Protein AF-A0AAW4KZJ1-F1 (afdb_monomer)

Mean predicted aligned error: 7.5 Å

Foldseek 3Di:
DDDDDDPDDPDDDDDDWDWDDDPQWIAIPNDIFRNVPADEQGKAFPVNRPDPPDPTIDHHYPNRD

Organism: Vibrio cholerae (NCBI:txid666)

Solvent-accessible surface area (backbone atoms only — not comparable to full-atom values): 4496 Å² total; per-residue (Å²): 136,85,83,83,85,73,79,90,70,85,85,72,88,79,80,84,81,48,78,50,75,60,91,54,31,42,31,46,77,9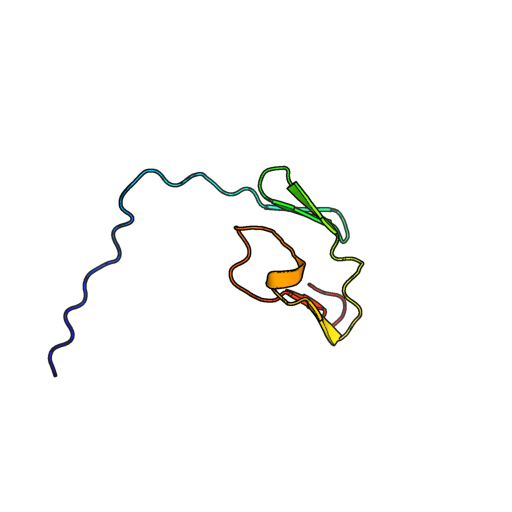0,43,78,43,78,50,72,82,49,51,84,77,33,69,49,52,47,86,77,69,77,53,88,89,59,93,52,64,49,49,25,54,98,91,41,114

Secondary structure (DSSP, 8-state):
-----------SPPPPPPEEEETTEEEETTEEEE-TTS-TT-EE-HHHH--TT--S-EE-BTTB-

Structure (mmCIF, N/CA/C/O backbone):
data_AF-A0AAW4KZJ1-F1
#
_entry.id   AF-A0AAW4KZJ1-F1
#
loop_
_atom_site.group_PDB
_atom_site.id
_atom_site.type_symbol
_atom_site.label_atom_id
_atom_site.label_alt_id
_atom_site.label_comp_id
_atom_site.label_asym_id
_atom_site.label_entity_id
_atom_site.label_seq_id
_atom_site.pdbx_PDB_ins_code
_atom_site.Cartn_x
_atom_site.Cartn_y
_atom_site.Cartn_z
_atom_site.occupancy
_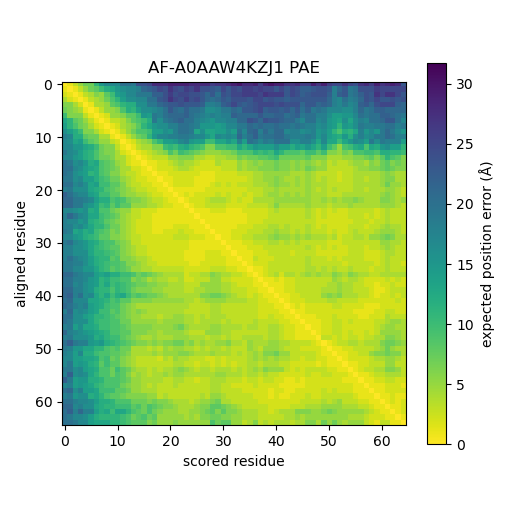atom_site.B_iso_or_equiv
_atom_site.auth_seq_id
_atom_site.auth_comp_id
_atom_site.auth_asym_id
_atom_site.auth_atom_id
_atom_site.pdbx_PDB_model_num
ATOM 1 N N . MET A 1 1 ? 24.485 -27.160 15.435 1.00 48.50 1 MET A N 1
ATOM 2 C CA . MET A 1 1 ? 23.672 -26.474 14.410 1.00 48.50 1 MET A CA 1
ATOM 3 C C . MET A 1 1 ? 24.522 -25.359 13.834 1.00 48.50 1 MET A C 1
ATOM 5 O O . MET A 1 1 ? 24.870 -24.450 14.572 1.00 48.50 1 MET A O 1
ATOM 9 N N . ILE A 1 2 ? 24.952 -25.483 12.582 1.00 62.59 2 ILE A N 1
ATOM 10 C CA . ILE A 1 2 ? 25.741 -24.450 11.902 1.00 62.59 2 ILE A CA 1
ATOM 11 C C . ILE A 1 2 ? 24.752 -23.667 11.039 1.00 62.59 2 ILE A C 1
ATOM 13 O O . ILE A 1 2 ? 24.129 -24.251 10.156 1.00 62.59 2 ILE A O 1
ATOM 17 N N . ILE A 1 3 ? 24.555 -22.380 11.328 1.00 66.12 3 ILE A N 1
ATOM 18 C CA . ILE A 1 3 ? 23.753 -21.493 10.478 1.00 66.12 3 ILE A CA 1
ATOM 19 C C . ILE A 1 3 ? 24.718 -20.829 9.498 1.00 66.12 3 ILE A C 1
ATOM 21 O O . ILE A 1 3 ? 25.565 -20.032 9.896 1.00 66.12 3 ILE A O 1
ATOM 25 N N . HIS A 1 4 ? 24.604 -21.165 8.216 1.00 68.69 4 HIS A N 1
ATOM 26 C CA . HIS A 1 4 ? 25.325 -20.467 7.159 1.00 68.69 4 HIS A CA 1
ATOM 27 C C . HIS A 1 4 ? 24.595 -19.156 6.847 1.00 68.69 4 HIS A C 1
ATOM 29 O O . HIS A 1 4 ? 23.523 -19.164 6.247 1.00 68.69 4 HIS A O 1
ATOM 35 N N . HIS A 1 5 ? 25.161 -18.026 7.273 1.00 71.19 5 HIS A N 1
ATOM 36 C CA . HIS A 1 5 ? 24.646 -16.705 6.925 1.00 71.19 5 HIS A CA 1
ATOM 37 C C . HIS A 1 5 ? 25.027 -16.371 5.476 1.00 71.19 5 HIS A C 1
ATOM 39 O O . HIS A 1 5 ? 26.162 -15.986 5.192 1.00 71.19 5 HIS A O 1
ATOM 45 N N . VAL A 1 6 ? 24.080 -16.532 4.554 1.00 77.12 6 VAL A N 1
ATOM 46 C CA . VAL A 1 6 ? 24.220 -16.067 3.170 1.00 77.12 6 VAL A CA 1
ATOM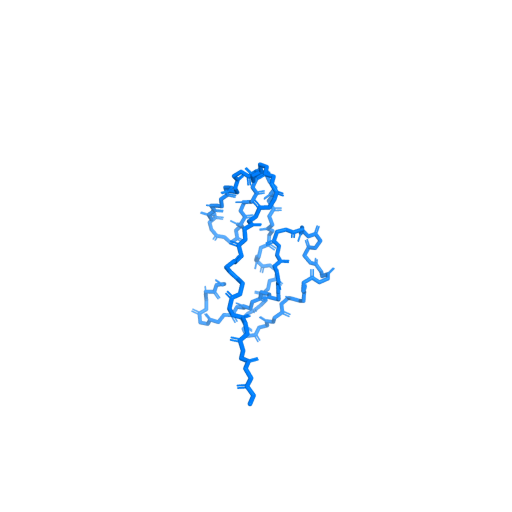 47 C C . VAL A 1 6 ? 23.628 -14.656 3.096 1.00 77.12 6 VAL A C 1
ATOM 49 O O . VAL A 1 6 ? 22.421 -14.511 3.290 1.00 77.12 6 VAL A O 1
ATOM 52 N N . PRO A 1 7 ? 24.429 -13.601 2.852 1.00 74.94 7 PRO A N 1
ATOM 53 C CA . PRO A 1 7 ? 23.886 -12.258 2.698 1.00 74.94 7 PRO A CA 1
ATOM 54 C C . PRO A 1 7 ? 22.985 -12.212 1.461 1.00 74.94 7 PRO A C 1
ATOM 56 O O . PRO A 1 7 ? 23.376 -12.683 0.390 1.00 74.94 7 PRO A O 1
ATOM 59 N N . PHE A 1 8 ? 21.790 -11.637 1.607 1.00 75.75 8 PHE A N 1
ATOM 60 C CA . PHE A 1 8 ? 20.891 -11.399 0.482 1.00 75.75 8 PHE A CA 1
ATOM 61 C C . PHE A 1 8 ? 21.610 -10.537 -0.561 1.00 75.75 8 P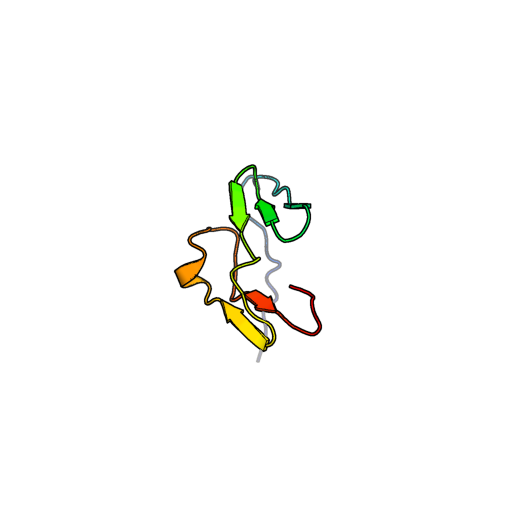HE A C 1
ATOM 63 O O . PHE A 1 8 ? 22.001 -9.402 -0.289 1.00 75.75 8 PHE A O 1
ATOM 70 N N . ARG A 1 9 ? 21.815 -11.100 -1.752 1.00 73.00 9 ARG A N 1
ATOM 71 C CA . ARG A 1 9 ? 22.318 -10.380 -2.920 1.00 73.00 9 ARG A CA 1
ATOM 72 C C . ARG A 1 9 ? 21.167 -10.288 -3.913 1.00 73.00 9 ARG A C 1
ATOM 74 O O . ARG A 1 9 ? 20.884 -11.302 -4.552 1.00 73.00 9 ARG A O 1
ATOM 81 N N . PRO A 1 10 ? 20.484 -9.136 -4.032 1.00 70.19 10 PRO A N 1
ATOM 82 C CA . PRO A 1 10 ? 19.470 -8.981 -5.060 1.00 70.19 10 PRO A CA 1
ATOM 83 C C . PRO A 1 10 ? 20.137 -9.192 -6.423 1.00 70.19 10 PRO A C 1
ATOM 85 O O . PRO A 1 10 ? 21.107 -8.518 -6.770 1.00 70.19 10 PRO A O 1
ATOM 88 N N . LEU A 1 11 ? 19.669 -10.198 -7.159 1.00 75.38 11 LEU A N 1
ATOM 89 C CA . LEU A 1 11 ? 20.124 -10.477 -8.514 1.00 75.38 11 LEU A CA 1
ATOM 90 C C . LEU A 1 11 ? 19.273 -9.634 -9.467 1.00 75.38 11 LEU A C 1
ATOM 92 O O . LEU A 1 11 ? 18.100 -9.933 -9.662 1.00 75.38 11 LEU A O 1
ATOM 96 N N . GLY A 1 12 ? 19.861 -8.585 -10.045 1.00 77.31 12 GLY A N 1
ATOM 97 C CA . GLY A 1 12 ? 19.220 -7.758 -11.073 1.00 77.31 12 GLY A CA 1
ATOM 98 C C . GLY A 1 12 ? 19.117 -6.274 -10.722 1.00 77.31 12 GLY A C 1
ATOM 99 O O . GLY A 1 12 ? 19.519 -5.834 -9.646 1.00 77.31 12 GLY A O 1
ATOM 100 N N . ALA A 1 13 ? 18.596 -5.496 -11.671 1.00 79.31 13 ALA A N 1
ATOM 101 C CA . ALA A 1 13 ? 18.267 -4.094 -11.458 1.00 79.31 13 ALA A CA 1
ATOM 102 C C . ALA A 1 13 ? 16.940 -3.993 -10.695 1.00 79.31 13 ALA A C 1
ATOM 104 O O . ALA A 1 13 ? 15.957 -4.627 -11.074 1.00 79.31 13 ALA A O 1
ATOM 105 N N . ALA A 1 14 ? 16.915 -3.199 -9.627 1.00 79.12 14 ALA A N 1
ATOM 106 C CA . ALA A 1 14 ? 15.681 -2.856 -8.936 1.00 79.12 14 ALA A CA 1
ATOM 107 C C . ALA A 1 14 ? 15.034 -1.654 -9.629 1.00 79.12 14 ALA A C 1
ATOM 109 O O . ALA A 1 14 ? 15.704 -0.648 -9.872 1.00 79.12 14 ALA A O 1
ATOM 110 N N . THR A 1 15 ? 13.737 -1.738 -9.912 1.00 82.62 15 THR A N 1
ATOM 111 C CA . THR A 1 15 ? 12.957 -0.563 -10.303 1.00 82.62 15 THR A CA 1
ATOM 112 C C . THR A 1 15 ? 12.719 0.287 -9.052 1.00 82.62 15 THR A C 1
ATOM 114 O O . THR A 1 15 ? 12.184 -0.235 -8.069 1.00 82.62 15 THR A O 1
ATOM 117 N N . PRO A 1 16 ? 13.118 1.571 -9.037 1.00 86.25 16 PRO A N 1
ATOM 118 C CA . PRO A 1 16 ? 12.823 2.458 -7.919 1.00 86.25 16 PRO A CA 1
ATOM 119 C C . PRO A 1 16 ? 11.313 2.550 -7.701 1.00 86.25 16 PRO A C 1
ATOM 121 O O . PRO A 1 16 ? 10.560 2.705 -8.657 1.00 86.25 16 PRO A O 1
ATOM 124 N N . THR A 1 17 ? 10.880 2.459 -6.446 1.00 89.25 17 THR A N 1
ATOM 125 C CA . THR A 1 17 ? 9.481 2.694 -6.074 1.00 89.25 17 THR A CA 1
ATOM 126 C C . THR A 1 17 ? 9.322 4.130 -5.598 1.00 89.25 17 THR A C 1
ATOM 128 O O . THR A 1 17 ? 10.083 4.578 -4.738 1.00 89.25 17 THR A O 1
ATOM 131 N N . THR A 1 18 ? 8.332 4.840 -6.130 1.00 92.88 18 THR A N 1
ATOM 132 C CA . THR A 1 18 ? 7.889 6.137 -5.615 1.00 92.88 18 THR A CA 1
ATOM 133 C C . THR A 1 18 ? 6.589 5.956 -4.842 1.00 92.88 18 THR A C 1
ATOM 135 O O . THR A 1 18 ? 5.703 5.216 -5.263 1.00 92.88 18 THR A O 1
ATOM 138 N N . ALA A 1 19 ? 6.491 6.615 -3.688 1.00 92.06 19 ALA A N 1
ATOM 139 C CA . ALA A 1 19 ? 5.313 6.576 -2.832 1.00 92.06 19 ALA A CA 1
ATOM 140 C C . ALA A 1 19 ? 5.039 7.971 -2.267 1.00 92.06 19 ALA A C 1
ATOM 142 O O . ALA A 1 19 ? 5.937 8.594 -1.699 1.00 92.06 19 ALA A O 1
ATOM 143 N N . PHE A 1 20 ? 3.813 8.460 -2.424 1.00 93.00 20 PHE A N 1
ATOM 144 C CA . PHE A 1 20 ? 3.369 9.729 -1.850 1.00 93.00 20 PHE A CA 1
ATOM 145 C C . PHE A 1 20 ? 1.895 9.665 -1.458 1.00 93.00 20 PHE A C 1
ATOM 147 O O . PHE A 1 20 ? 1.122 8.894 -2.024 1.00 93.00 20 PHE A O 1
ATOM 154 N N . VAL A 1 21 ? 1.520 10.458 -0.455 1.00 91.75 21 VAL A N 1
ATOM 155 C CA . VAL A 1 21 ? 0.165 10.494 0.103 1.00 91.75 21 VAL A CA 1
ATOM 156 C C . VAL A 1 21 ? -0.457 11.854 -0.185 1.00 91.75 21 VAL A C 1
ATOM 158 O O . VAL A 1 21 ? 0.122 12.889 0.140 1.00 91.75 21 VAL A O 1
ATOM 161 N N . GLU A 1 22 ? -1.651 11.840 -0.770 1.00 91.31 22 GLU A N 1
ATOM 162 C CA . GLU A 1 22 ? -2.492 13.016 -0.988 1.00 91.31 22 GLU A CA 1
ATOM 163 C C . GLU A 1 22 ? -3.825 12.806 -0.260 1.00 91.31 22 GLU A C 1
ATOM 165 O O . GLU A 1 22 ? -4.729 12.136 -0.760 1.00 91.31 22 GLU A O 1
ATOM 170 N N . GLY A 1 23 ? -3.943 13.350 0.956 1.00 89.81 23 GLY A N 1
ATOM 171 C CA . GLY A 1 23 ? -5.108 13.108 1.812 1.00 89.81 23 GLY A CA 1
ATOM 172 C C . GLY A 1 23 ? -5.236 11.625 2.172 1.00 89.81 23 GLY A C 1
ATOM 173 O O . GLY A 1 23 ? -4.361 11.080 2.834 1.00 89.81 23 GLY A O 1
ATOM 174 N N . GLU A 1 24 ? -6.311 10.976 1.717 1.00 88.50 24 GLU A N 1
ATOM 175 C CA . GLU A 1 24 ? -6.564 9.537 1.916 1.00 88.50 24 GLU A CA 1
ATOM 176 C C . GLU A 1 24 ? -6.231 8.685 0.675 1.00 88.50 24 GLU A C 1
ATOM 178 O O . GLU A 1 24 ? -6.634 7.529 0.576 1.00 88.50 24 GLU A O 1
ATOM 183 N N . THR A 1 25 ? -5.511 9.247 -0.299 1.00 91.38 25 THR A N 1
ATOM 184 C CA . THR A 1 25 ? -5.043 8.516 -1.484 1.00 91.38 25 THR A CA 1
ATOM 185 C C . THR A 1 25 ? -3.547 8.245 -1.375 1.00 91.38 25 THR A C 1
ATOM 187 O O . THR A 1 25 ? -2.754 9.180 -1.252 1.00 91.38 25 THR A O 1
ATOM 190 N N . LEU A 1 26 ? -3.152 6.975 -1.470 1.00 91.75 26 LEU A N 1
ATOM 191 C CA . LEU A 1 26 ? -1.753 6.581 -1.633 1.00 91.75 26 LEU A CA 1
ATOM 192 C C . LEU A 1 26 ? -1.446 6.440 -3.120 1.00 91.75 26 LEU A C 1
ATOM 194 O O . LEU A 1 26 ? -2.185 5.789 -3.854 1.00 91.75 26 LEU A O 1
ATOM 198 N N . ILE A 1 27 ? -0.345 7.033 -3.562 1.00 93.19 27 ILE A N 1
ATOM 199 C CA . ILE A 1 27 ? 0.075 7.008 -4.956 1.00 93.19 27 ILE A CA 1
ATOM 200 C C . ILE A 1 27 ? 1.405 6.267 -5.030 1.00 93.19 27 ILE A C 1
ATOM 202 O O . ILE A 1 27 ? 2.398 6.712 -4.455 1.00 93.19 27 ILE A O 1
ATOM 206 N N . LEU A 1 28 ? 1.395 5.112 -5.696 1.00 93.06 28 LEU A N 1
ATOM 207 C CA . LEU A 1 28 ? 2.535 4.214 -5.869 1.00 93.06 28 LEU A CA 1
ATOM 208 C C . LEU A 1 28 ? 2.859 4.101 -7.354 1.00 93.06 28 LEU A C 1
ATOM 210 O O . LEU A 1 28 ? 2.017 3.630 -8.110 1.00 93.06 28 LEU A O 1
ATOM 214 N N . ASN A 1 29 ? 4.056 4.512 -7.780 1.00 92.75 29 ASN A N 1
ATOM 215 C CA . ASN A 1 29 ? 4.467 4.461 -9.194 1.00 92.75 29 ASN A CA 1
ATOM 216 C C . ASN A 1 29 ? 3.368 4.972 -10.156 1.00 92.75 29 ASN A C 1
ATOM 218 O O . ASN A 1 29 ? 2.982 4.285 -11.100 1.00 92.75 29 ASN A O 1
ATOM 222 N N . ASP A 1 30 ? 2.813 6.151 -9.859 1.00 91.19 30 ASP A N 1
ATOM 223 C CA . ASP A 1 30 ? 1.709 6.800 -10.589 1.00 91.19 30 ASP A CA 1
ATOM 224 C C . ASP A 1 30 ? 0.333 6.095 -10.524 1.00 91.19 30 ASP A C 1
ATOM 226 O O . ASP A 1 30 ? -0.662 6.638 -11.014 1.00 91.19 30 ASP A O 1
ATOM 230 N N . GLN A 1 31 ? 0.215 4.941 -9.858 1.00 92.12 31 GLN A N 1
ATOM 231 C CA . GLN A 1 31 ? -1.065 4.291 -9.566 1.00 92.12 31 GLN A CA 1
ATOM 232 C C . GLN A 1 31 ? -1.673 4.836 -8.274 1.00 92.12 31 GLN A C 1
ATOM 234 O O . GLN A 1 31 ? -1.014 4.913 -7.241 1.00 92.12 31 GLN A O 1
ATOM 239 N N . ARG A 1 32 ? -2.959 5.196 -8.322 1.00 92.19 32 ARG A N 1
ATOM 240 C CA . ARG A 1 32 ? -3.691 5.771 -7.185 1.00 92.19 32 ARG A CA 1
ATOM 241 C C . ARG A 1 32 ? -4.493 4.675 -6.485 1.00 92.19 32 ARG A C 1
ATOM 243 O O . ARG A 1 32 ? -5.315 4.020 -7.120 1.00 92.19 32 ARG A O 1
ATOM 250 N N . ILE A 1 33 ? -4.270 4.508 -5.187 1.00 91.00 33 ILE A N 1
ATOM 251 C CA . ILE A 1 33 ? -5.035 3.628 -4.305 1.00 91.00 33 ILE A CA 1
ATOM 252 C C . ILE A 1 33 ? -5.854 4.501 -3.356 1.00 91.00 33 ILE A C 1
ATOM 254 O O . ILE A 1 33 ? -5.296 5.274 -2.575 1.00 91.00 33 ILE A O 1
ATOM 258 N N . ASP A 1 34 ? -7.175 4.368 -3.427 1.00 89.75 34 ASP A N 1
ATOM 259 C CA . ASP A 1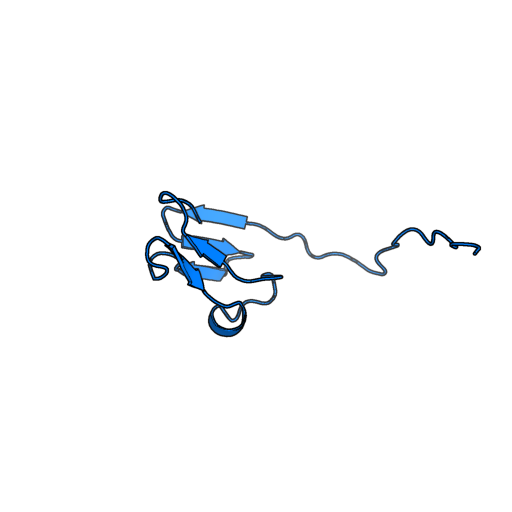 34 ? -8.101 5.061 -2.533 1.00 89.75 34 ASP A CA 1
ATOM 260 C C . ASP A 1 34 ? -8.237 4.296 -1.207 1.00 89.75 34 ASP A C 1
ATOM 262 O O . ASP A 1 34 ? -8.758 3.179 -1.165 1.00 89.75 34 ASP A O 1
ATOM 266 N N . LEU A 1 35 ? -7.745 4.896 -0.121 1.00 88.94 35 LEU A N 1
ATOM 267 C CA . LEU A 1 35 ? -7.760 4.327 1.230 1.00 88.94 35 LEU A CA 1
ATOM 268 C C . LEU A 1 35 ? -8.884 4.922 2.096 1.00 88.94 35 LEU A C 1
ATOM 270 O O . LEU A 1 35 ? -9.050 4.513 3.250 1.00 88.94 35 LEU A O 1
ATOM 274 N N . SER A 1 36 ? -9.686 5.848 1.551 1.00 87.69 36 SER A N 1
ATOM 275 C CA . SER A 1 36 ? -10.875 6.398 2.227 1.00 87.69 36 SER A CA 1
ATOM 276 C C . SER A 1 36 ? -11.931 5.322 2.500 1.00 87.69 36 SER A C 1
ATOM 278 O O . SER A 1 36 ? -12.701 5.405 3.455 1.00 87.69 36 SER A O 1
ATOM 280 N N . LEU A 1 37 ? -11.916 4.251 1.700 1.00 84.12 37 LEU A N 1
ATOM 281 C CA . LEU A 1 37 ? -12.825 3.116 1.816 1.00 84.12 37 LEU A CA 1
ATOM 282 C C . LEU A 1 37 ? -12.522 2.196 3.004 1.00 84.12 37 LEU A C 1
ATOM 284 O O . LEU A 1 37 ? -13.287 1.261 3.222 1.00 84.12 37 LEU A O 1
ATOM 288 N N . ILE A 1 38 ? -11.430 2.416 3.746 1.00 89.94 38 ILE A N 1
ATOM 289 C CA . ILE A 1 38 ? -11.076 1.633 4.937 1.00 89.94 38 ILE A CA 1
ATOM 290 C C . ILE A 1 38 ? -11.646 2.349 6.167 1.00 89.94 38 ILE A C 1
ATOM 292 O O . ILE A 1 38 ? -11.082 3.363 6.577 1.00 89.94 38 ILE A O 1
ATOM 296 N N . PRO A 1 39 ? -12.731 1.851 6.791 1.00 89.50 39 PRO A N 1
ATOM 297 C CA . PRO A 1 39 ? -13.277 2.477 7.989 1.00 89.50 39 PRO A CA 1
ATOM 298 C C . PRO A 1 39 ? -12.312 2.390 9.175 1.00 89.50 39 PRO A C 1
ATOM 300 O O . PRO A 1 39 ? -11.408 1.556 9.208 1.00 89.50 39 PRO A O 1
ATOM 303 N N . GLU A 1 40 ? -12.543 3.212 10.196 1.00 92.19 40 GLU A N 1
ATOM 304 C CA . GLU A 1 40 ? -11.774 3.160 11.443 1.00 92.19 40 GLU A CA 1
ATOM 305 C C . GLU A 1 40 ? -11.825 1.760 12.082 1.00 92.19 40 GLU A C 1
ATOM 307 O O . GLU A 1 40 ? -12.890 1.148 12.190 1.00 92.19 40 GLU A O 1
ATOM 312 N N . GLY A 1 41 ? -10.663 1.246 12.495 1.00 92.50 41 GLY A N 1
ATOM 313 C CA . GLY A 1 41 ? -10.532 -0.079 13.103 1.00 92.50 41 GLY A CA 1
ATOM 314 C C . GLY A 1 41 ? -10.665 -1.255 12.130 1.00 92.50 41 GLY A C 1
ATOM 315 O O . GLY A 1 41 ? -10.612 -2.405 12.568 1.00 92.50 41 GLY A O 1
ATOM 316 N N . MET A 1 42 ? -10.823 -0.999 10.827 1.00 93.00 42 MET A N 1
ATOM 317 C CA . MET A 1 42 ? -10.881 -2.040 9.804 1.00 93.00 42 MET A CA 1
ATOM 318 C C . MET A 1 42 ? -9.521 -2.298 9.165 1.00 93.00 42 MET A C 1
ATOM 320 O O . MET A 1 42 ? -8.627 -1.450 9.126 1.00 93.00 42 MET A O 1
ATOM 324 N N . THR A 1 43 ? -9.415 -3.497 8.603 1.00 92.75 43 THR A N 1
ATOM 325 C CA . THR A 1 43 ? -8.263 -3.952 7.838 1.00 9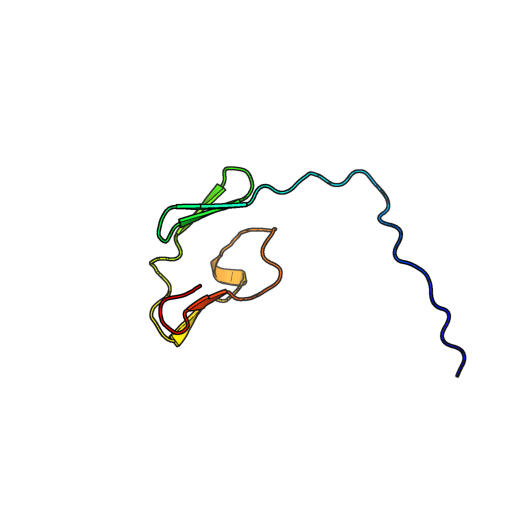2.75 43 THR A CA 1
ATOM 326 C C . THR A 1 43 ? -8.717 -4.359 6.443 1.00 92.75 43 THR A C 1
ATOM 328 O O . THR A 1 43 ? -9.557 -5.245 6.289 1.00 92.75 43 THR A O 1
ATOM 331 N N . LEU A 1 44 ? -8.134 -3.735 5.425 1.00 90.69 44 LEU A N 1
ATOM 332 C CA . LEU A 1 44 ? -8.291 -4.120 4.032 1.00 90.69 44 LEU A CA 1
ATOM 333 C C . LEU A 1 44 ? -7.305 -5.256 3.710 1.00 90.69 44 LEU A C 1
ATOM 335 O O . LEU A 1 44 ? -6.088 -5.068 3.837 1.00 90.69 44 LEU A O 1
ATOM 339 N N . PRO A 1 45 ? -7.787 -6.449 3.313 1.00 89.81 45 PRO A N 1
ATOM 340 C CA . PRO A 1 45 ? -6.904 -7.541 2.933 1.00 89.81 45 PRO A CA 1
ATOM 341 C C . PRO A 1 45 ? -6.152 -7.201 1.644 1.00 89.81 45 PRO A C 1
ATOM 343 O O . PRO A 1 45 ? -6.704 -6.591 0.731 1.00 89.81 45 PRO A O 1
ATOM 346 N N . MET A 1 46 ? -4.908 -7.673 1.535 1.00 88.88 46 MET A N 1
ATOM 347 C CA . MET A 1 46 ? -4.052 -7.451 0.361 1.00 88.88 46 MET A CA 1
ATOM 348 C C . MET A 1 46 ? -4.733 -7.849 -0.960 1.00 88.88 46 MET A C 1
ATOM 350 O O . MET A 1 46 ? -4.590 -7.161 -1.968 1.00 88.88 46 MET A O 1
ATOM 354 N N . SER A 1 47 ? -5.527 -8.925 -0.949 1.00 87.31 47 SER A N 1
ATOM 355 C CA . SER A 1 47 ? -6.274 -9.402 -2.118 1.00 87.31 47 SER A CA 1
ATOM 356 C C . SER A 1 47 ? -7.297 -8.398 -2.661 1.00 87.31 47 SER A C 1
ATOM 358 O O . 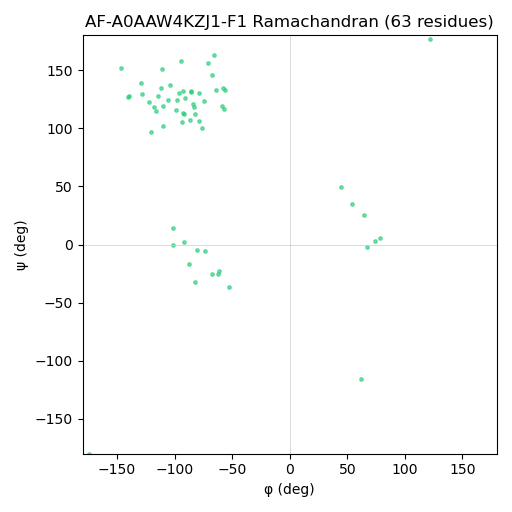SER A 1 47 ? -7.646 -8.486 -3.833 1.00 87.31 47 SER A O 1
ATOM 360 N N . ALA A 1 48 ? -7.768 -7.453 -1.842 1.00 87.00 48 ALA A N 1
ATOM 361 C CA . ALA A 1 48 ? -8.720 -6.422 -2.249 1.00 87.00 48 ALA A CA 1
ATOM 362 C C . ALA A 1 48 ? -8.048 -5.164 -2.832 1.00 87.00 48 ALA A C 1
ATOM 364 O O . ALA A 1 48 ? -8.719 -4.378 -3.491 1.00 87.00 48 ALA A O 1
ATOM 365 N N . ILE A 1 49 ? -6.741 -4.973 -2.607 1.00 87.56 49 ILE A N 1
ATOM 366 C CA . ILE A 1 49 ? -5.991 -3.783 -3.049 1.00 87.56 49 ILE A CA 1
ATOM 367 C C . ILE A 1 49 ? -5.573 -3.908 -4.521 1.00 87.56 49 ILE A C 1
ATOM 369 O O . ILE A 1 49 ? -5.501 -2.913 -5.235 1.00 87.56 49 ILE A O 1
ATOM 373 N N . GLY A 1 50 ? -5.304 -5.134 -4.985 1.00 82.12 50 GLY A N 1
ATOM 374 C CA . GLY A 1 50 ? -4.992 -5.402 -6.392 1.00 82.12 50 GLY A CA 1
ATOM 375 C C . GLY A 1 50 ? -3.692 -4.760 -6.893 1.00 82.12 50 GLY A C 1
ATOM 376 O O . GLY A 1 50 ? -3.574 -4.501 -8.086 1.00 82.12 50 GLY A O 1
ATOM 377 N N . HIS A 1 51 ? -2.728 -4.494 -6.003 1.00 86.75 51 HIS A N 1
ATOM 378 C CA . HIS A 1 51 ? -1.483 -3.799 -6.330 1.00 86.75 51 HIS A CA 1
ATOM 379 C C . HIS A 1 51 ? -0.255 -4.583 -5.844 1.00 86.75 51 HIS A C 1
ATOM 381 O O . HIS A 1 51 ? -0.170 -4.975 -4.680 1.00 86.75 51 HIS A O 1
ATOM 387 N N . GLU A 1 52 ? 0.711 -4.797 -6.737 1.00 87.12 52 GLU A N 1
ATOM 388 C CA . GLU A 1 52 ? 1.848 -5.712 -6.536 1.00 87.12 52 GLU A CA 1
ATOM 389 C C . GLU A 1 52 ? 2.845 -5.264 -5.459 1.00 87.12 52 GLU A C 1
ATOM 391 O O . GLU A 1 52 ? 3.519 -6.090 -4.849 1.00 87.12 52 GLU A O 1
ATOM 396 N N . LEU A 1 53 ? 2.918 -3.958 -5.196 1.00 88.94 53 LEU A N 1
ATOM 397 C CA . LEU A 1 53 ? 3.841 -3.395 -4.205 1.00 88.94 53 LEU A CA 1
ATOM 398 C C . LEU A 1 53 ? 3.345 -3.500 -2.755 1.00 88.94 53 LEU A C 1
ATOM 400 O O . LEU A 1 53 ? 4.084 -3.151 -1.836 1.00 88.94 53 LEU A O 1
ATOM 404 N N . PHE A 1 54 ? 2.122 -3.984 -2.522 1.00 88.69 54 PHE A N 1
ATOM 405 C CA . PHE A 1 54 ? 1.663 -4.268 -1.165 1.00 88.69 54 PHE A CA 1
ATOM 406 C C . PHE A 1 54 ? 2.144 -5.648 -0.746 1.00 88.69 54 PHE A C 1
ATOM 408 O O . PHE A 1 54 ? 1.788 -6.645 -1.355 1.00 88.69 54 PHE A O 1
ATOM 415 N N . ALA A 1 55 ? 2.917 -5.718 0.333 1.00 87.56 55 ALA A N 1
ATOM 416 C CA . ALA A 1 55 ? 3.374 -6.988 0.898 1.00 87.56 55 ALA A CA 1
ATOM 417 C C . ALA A 1 55 ? 2.433 -7.539 1.989 1.00 87.56 55 ALA A C 1
ATOM 419 O O . ALA A 1 55 ? 2.733 -8.561 2.608 1.00 87.56 55 ALA A O 1
ATOM 420 N N . GLY A 1 56 ? 1.319 -6.857 2.272 1.00 90.25 56 GLY A N 1
ATOM 421 C CA . GLY A 1 56 ? 0.431 -7.207 3.374 1.00 90.25 56 GLY A CA 1
ATOM 422 C C . GLY A 1 56 ? -0.849 -6.372 3.436 1.00 90.25 56 GLY A C 1
ATOM 423 O O . GLY A 1 56 ? -1.084 -5.522 2.575 1.00 90.25 56 GLY A O 1
ATOM 424 N N . PRO A 1 57 ? -1.705 -6.650 4.434 1.00 91.44 57 PRO A N 1
ATOM 425 C CA . PRO A 1 57 ? -2.951 -5.926 4.634 1.00 91.44 57 PRO A CA 1
ATOM 426 C C . PRO A 1 57 ? -2.705 -4.495 5.128 1.00 91.44 57 PRO A C 1
ATOM 428 O O . PRO A 1 57 ? -1.699 -4.214 5.776 1.00 91.44 57 PRO A O 1
ATOM 431 N N . VAL A 1 58 ? -3.673 -3.615 4.881 1.00 91.38 58 VAL A N 1
ATOM 432 C CA . VAL A 1 58 ? -3.645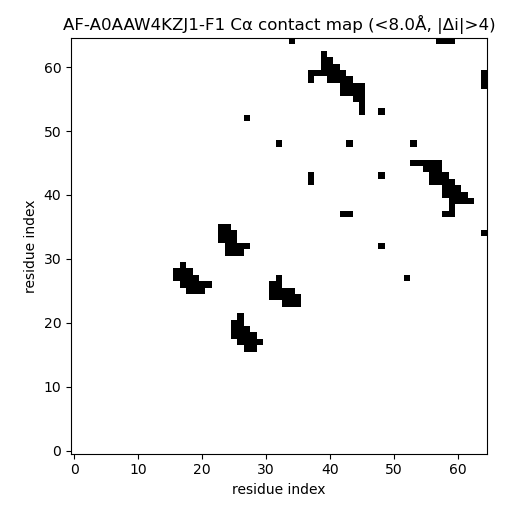 -2.201 5.287 1.00 91.38 58 VAL A CA 1
ATOM 433 C C . VAL A 1 58 ? -4.705 -1.978 6.353 1.00 91.38 58 VAL A C 1
ATOM 435 O O . VAL A 1 58 ? -5.814 -2.481 6.209 1.00 91.38 58 VAL A O 1
ATOM 438 N N . SER A 1 59 ? -4.393 -1.276 7.440 1.00 92.00 59 SER A N 1
ATOM 439 C CA . SER A 1 59 ? -5.335 -1.095 8.553 1.00 92.00 59 SER A CA 1
ATOM 440 C C . SER A 1 59 ? -5.466 0.363 8.925 1.00 92.00 59 SER A C 1
ATOM 442 O O . SER A 1 59 ? -4.452 1.030 9.051 1.00 92.00 59 SER A O 1
ATOM 444 N N . ARG A 1 60 ? -6.688 0.817 9.207 1.00 92.56 60 ARG A N 1
ATOM 445 C CA . ARG A 1 60 ? -6.887 2.146 9.778 1.00 92.56 60 ARG A CA 1
ATOM 446 C C . ARG A 1 60 ? -6.888 2.082 11.300 1.00 92.56 60 ARG A C 1
ATOM 448 O O . ARG A 1 60 ? -7.645 1.299 11.883 1.00 92.56 60 ARG A O 1
ATOM 455 N N . ARG A 1 61 ? -6.045 2.890 11.943 1.00 92.31 61 ARG A N 1
ATOM 456 C CA . ARG A 1 61 ? -5.948 2.991 13.404 1.00 92.31 61 ARG A CA 1
ATOM 457 C C . ARG A 1 61 ? -5.749 4.434 13.833 1.00 92.31 61 ARG A C 1
ATOM 459 O O . ARG A 1 61 ? -4.801 5.078 13.410 1.00 92.31 61 ARG A O 1
ATOM 466 N N . ASN A 1 62 ? -6.599 4.904 14.738 1.00 89.06 62 ASN A N 1
ATOM 467 C CA . ASN A 1 62 ? -6.576 6.260 15.280 1.00 89.06 62 ASN A CA 1
ATOM 468 C C . ASN A 1 62 ? -6.607 7.347 14.186 1.00 89.06 62 ASN A C 1
ATOM 470 O O . ASN A 1 62 ? -5.982 8.392 14.347 1.00 89.06 62 ASN A O 1
ATOM 474 N N . GLY A 1 63 ? -7.315 7.108 13.076 1.00 83.94 63 GLY A N 1
ATOM 475 C CA . GLY A 1 63 ? -7.348 8.025 11.933 1.00 83.94 63 GLY A CA 1
ATOM 476 C C . GLY A 1 63 ? -6.123 7.977 11.011 1.00 83.94 63 GLY A C 1
ATOM 477 O O . GLY A 1 63 ? -6.053 8.775 10.080 1.00 83.94 63 GLY A O 1
ATOM 478 N N . GLU A 1 64 ? -5.189 7.049 11.228 1.00 85.19 64 GLU A N 1
ATOM 479 C CA . GLU A 1 64 ? -3.993 6.841 10.399 1.00 85.19 64 GLU A CA 1
ATOM 480 C C . GLU A 1 64 ? -4.083 5.510 9.632 1.00 85.19 64 GLU A C 1
ATOM 482 O O . GLU A 1 64 ? -4.733 4.571 10.101 1.00 85.19 64 GLU A O 1
ATOM 487 N N . ILE A 1 65 ? -3.445 5.433 8.457 1.00 85.12 65 ILE A N 1
ATOM 488 C CA . ILE A 1 65 ? -3.352 4.227 7.610 1.00 85.12 65 ILE A CA 1
ATOM 489 C C . ILE A 1 65 ? -1.964 3.590 7.714 1.00 85.12 65 ILE A C 1
ATOM 491 O O . ILE A 1 65 ? -0.977 4.356 7.648 1.00 85.12 65 ILE A O 1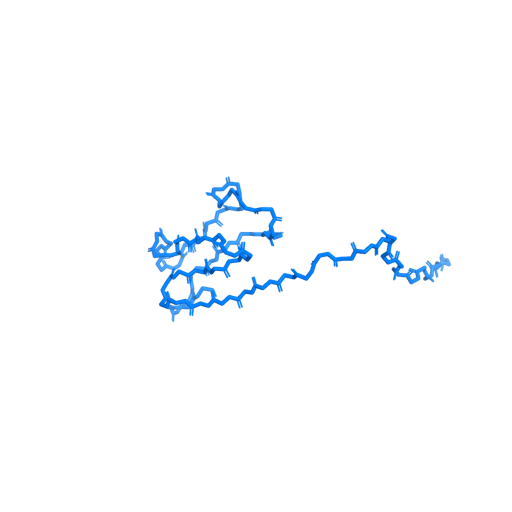
#

Sequence (65 aa):
MIIHHVPFRPLGAATPTTAFVEGETLILNDQRIDLSLIPEGMTLPMSAIGHELFAGPVSRRNGEI

pLDDT: mean 85.71, std 8.74, range [48.5, 93.19]

Nearest PDB structures (foldseek):
  7y96-assembly1_B-4  TM=5.469E-01  e=7.760E+00  Aequorea victoria

Radius of gyration: 16.37 Å; Cα contacts (8 Å, |Δi|>4): 70; chains: 1; bounding box: 39×40×27 Å